Protein AF-A0AAJ5ZMV5-F1 (afdb_monomer_lite)

Radius of gyration: 18.49 Å; chains: 1; bounding box: 28×17×65 Å

Foldseek 3Di:
DLVVVLVVLVVVLVVLVVQLVVCVVVVPPVSNVVSVVVNVVSVVVSVVSVVVVVPPPPPPPPDPDDD

Structure (mmCIF, N/CA/C/O backbone):
data_AF-A0AAJ5ZMV5-F1
#
_entry.id   AF-A0AAJ5ZMV5-F1
#
loop_
_atom_site.group_PDB
_atom_site.id
_atom_site.type_symbol
_atom_site.label_atom_id
_atom_site.label_alt_id
_atom_site.label_comp_id
_atom_site.label_asym_id
_atom_site.label_entity_id
_atom_site.label_seq_id
_atom_site.pdbx_PDB_ins_code
_atom_site.Cartn_x
_atom_site.Cartn_y
_atom_site.Cartn_z
_atom_site.occupancy
_atom_site.B_iso_or_equiv
_atom_site.auth_seq_id
_atom_site.auth_comp_id
_atom_site.auth_asym_id
_atom_site.auth_atom_id
_atom_site.pdbx_PDB_model_num
ATOM 1 N N . MET A 1 1 ? 5.075 -11.692 -17.274 1.00 65.12 1 MET A N 1
ATOM 2 C CA . MET A 1 1 ? 5.696 -11.886 -15.942 1.00 65.12 1 MET A CA 1
ATOM 3 C C . MET A 1 1 ? 5.662 -10.595 -15.125 1.00 65.12 1 MET A C 1
ATOM 5 O O . MET A 1 1 ? 4.914 -10.548 -14.164 1.00 65.12 1 MET A O 1
ATOM 9 N N . ARG A 1 2 ? 6.355 -9.521 -15.534 1.00 70.62 2 ARG A N 1
ATOM 10 C CA . ARG A 1 2 ? 6.458 -8.273 -14.744 1.00 70.62 2 ARG A CA 1
ATOM 11 C C . ARG A 1 2 ? 5.180 -7.413 -14.692 1.00 70.62 2 ARG A C 1
ATOM 13 O O . ARG A 1 2 ? 4.846 -6.887 -13.643 1.00 70.62 2 ARG A O 1
ATOM 20 N N . GLU A 1 3 ? 4.398 -7.333 -15.769 1.00 76.38 3 GLU A N 1
ATOM 21 C CA . GLU A 1 3 ? 3.126 -6.577 -15.755 1.00 76.38 3 GLU A CA 1
ATOM 22 C C . GLU A 1 3 ? 2.043 -7.207 -14.866 1.00 76.38 3 GLU A C 1
ATOM 24 O O . GLU A 1 3 ? 1.212 -6.506 -14.294 1.00 76.38 3 GLU A O 1
ATOM 29 N N . ALA A 1 4 ? 2.028 -8.540 -14.753 1.00 84.25 4 ALA A N 1
ATOM 30 C CA . ALA A 1 4 ? 1.098 -9.239 -13.869 1.00 84.25 4 ALA A CA 1
ATOM 31 C C . ALA A 1 4 ? 1.421 -8.946 -12.397 1.00 84.25 4 ALA A C 1
ATOM 33 O O . ALA A 1 4 ? 0.511 -8.667 -11.623 1.00 84.25 4 ALA A O 1
ATOM 34 N N . GLU A 1 5 ? 2.709 -8.919 -12.049 1.00 82.94 5 GLU A N 1
ATOM 35 C CA . GLU A 1 5 ? 3.180 -8.527 -10.719 1.00 82.94 5 GLU A CA 1
ATOM 36 C C . GLU A 1 5 ? 2.864 -7.053 -10.413 1.00 82.94 5 GLU A C 1
ATOM 38 O O . GLU A 1 5 ? 2.400 -6.747 -9.319 1.00 82.94 5 GLU A O 1
ATOM 43 N N . A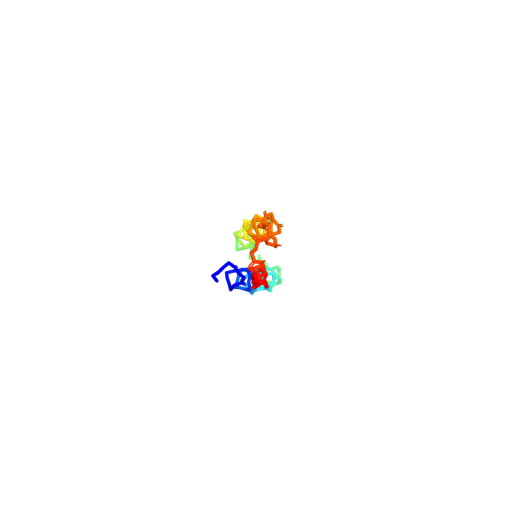LA A 1 6 ? 2.996 -6.150 -11.393 1.00 83.00 6 ALA A N 1
ATOM 44 C CA . ALA A 1 6 ? 2.604 -4.746 -11.238 1.00 83.00 6 ALA A CA 1
ATOM 45 C C . ALA A 1 6 ? 1.099 -4.591 -10.968 1.00 83.00 6 ALA A C 1
ATOM 47 O O . ALA A 1 6 ? 0.691 -3.832 -10.090 1.00 83.00 6 ALA A O 1
ATOM 48 N N . ARG A 1 7 ? 0.257 -5.335 -11.698 1.00 86.94 7 ARG A N 1
ATOM 49 C CA . ARG A 1 7 ? -1.200 -5.344 -11.478 1.00 86.94 7 ARG A CA 1
ATOM 50 C C . ARG A 1 7 ? -1.566 -5.858 -10.089 1.00 86.94 7 ARG A C 1
ATOM 52 O O . ARG A 1 7 ? -2.453 -5.295 -9.453 1.00 86.94 7 ARG A O 1
ATOM 59 N N . GLU A 1 8 ? -0.882 -6.896 -9.631 1.00 89.19 8 GLU A N 1
ATOM 60 C CA . GLU A 1 8 ? -1.107 -7.475 -8.311 1.00 89.19 8 GLU A CA 1
ATOM 61 C C . GLU A 1 8 ? -0.654 -6.526 -7.190 1.00 89.19 8 GLU A C 1
ATOM 63 O O . GLU A 1 8 ? -1.416 -6.259 -6.263 1.00 89.19 8 GLU A O 1
ATOM 68 N N . LEU A 1 9 ? 0.520 -5.900 -7.323 1.00 87.62 9 LEU A N 1
ATOM 69 C CA . LEU A 1 9 ? 0.986 -4.866 -6.392 1.00 87.62 9 LEU A CA 1
ATOM 70 C C . LEU A 1 9 ? 0.024 -3.677 -6.321 1.00 87.62 9 LEU A C 1
ATOM 72 O O . LEU A 1 9 ? -0.274 -3.203 -5.227 1.00 87.62 9 LEU A O 1
ATOM 76 N N . ARG A 1 10 ? -0.517 -3.223 -7.459 1.00 90.19 10 ARG A N 1
ATOM 77 C CA . ARG A 1 10 ? -1.539 -2.164 -7.485 1.00 90.19 10 ARG A CA 1
ATOM 78 C C . ARG A 1 10 ? -2.792 -2.565 -6.706 1.00 90.19 10 ARG A C 1
ATOM 80 O O . ARG A 1 10 ? -3.274 -1.764 -5.914 1.00 90.19 10 ARG A O 1
ATOM 87 N N . ARG A 1 11 ? -3.284 -3.803 -6.861 1.00 93.31 11 ARG A N 1
ATOM 88 C CA . ARG A 1 11 ? -4.417 -4.310 -6.063 1.00 93.31 11 ARG A CA 1
ATOM 89 C C . ARG A 1 11 ? -4.108 -4.328 -4.569 1.00 93.31 11 ARG A C 1
ATOM 91 O O . ARG A 1 11 ? -4.932 -3.879 -3.781 1.00 93.31 11 ARG A O 1
ATOM 98 N N . GLN A 1 12 ? -2.928 -4.812 -4.185 1.00 91.50 12 GLN A N 1
ATOM 99 C CA . GLN A 1 12 ? -2.512 -4.865 -2.781 1.00 91.50 12 GLN A CA 1
ATOM 100 C C . GLN A 1 12 ? -2.375 -3.464 -2.172 1.00 91.50 12 GLN A C 1
ATOM 102 O O . GLN A 1 12 ? -2.757 -3.262 -1.024 1.00 91.50 12 GLN A O 1
ATOM 107 N N . ILE A 1 13 ? -1.887 -2.485 -2.939 1.00 92.44 13 ILE A N 1
ATOM 108 C CA . ILE A 1 13 ? -1.847 -1.076 -2.527 1.00 92.44 13 ILE A CA 1
ATOM 109 C C . ILE A 1 13 ? -3.264 -0.542 -2.313 1.00 92.44 13 ILE A C 1
ATOM 111 O O . ILE A 1 13 ? -3.524 0.022 -1.257 1.00 92.44 13 ILE A O 1
ATOM 115 N N . THR A 1 14 ? -4.188 -0.766 -3.254 1.00 93.19 14 THR A N 1
ATOM 116 C CA . THR A 1 14 ? -5.588 -0.334 -3.103 1.00 93.19 14 THR A CA 1
ATOM 117 C C . THR A 1 14 ? -6.241 -0.948 -1.865 1.00 93.19 14 THR A C 1
ATOM 119 O O . THR A 1 14 ? -6.922 -0.242 -1.126 1.00 93.19 14 THR A O 1
ATOM 122 N N . GLN A 1 15 ? -6.006 -2.234 -1.595 1.00 92.06 15 GLN A N 1
ATOM 123 C CA . GLN A 1 15 ? -6.528 -2.879 -0.389 1.00 92.06 15 GLN A CA 1
ATOM 124 C C . GLN A 1 15 ? -5.934 -2.264 0.887 1.00 92.06 15 GLN A C 1
ATOM 126 O O . GLN A 1 15 ? -6.679 -1.926 1.798 1.00 92.06 15 GLN A O 1
ATOM 131 N N . LEU A 1 16 ? -4.617 -2.035 0.932 1.00 90.06 16 LEU A N 1
ATOM 132 C CA . LEU A 1 16 ? -3.959 -1.393 2.076 1.00 90.06 16 LEU A CA 1
ATOM 133 C C . LEU A 1 16 ? -4.437 0.050 2.303 1.00 90.06 16 LEU A C 1
ATOM 135 O O . LEU A 1 16 ? -4.469 0.506 3.442 1.00 90.06 16 LEU A O 1
ATOM 139 N N . GLU A 1 17 ? -4.808 0.781 1.249 1.00 91.50 17 GLU A N 1
ATOM 140 C CA . GLU A 1 17 ? -5.409 2.116 1.372 1.00 91.50 17 GLU A CA 1
ATOM 141 C C . GLU A 1 17 ? -6.808 2.055 1.996 1.00 91.50 17 GLU A C 1
ATOM 143 O O . GLU A 1 17 ? -7.120 2.875 2.860 1.00 91.50 17 GLU A O 1
ATOM 148 N N . LEU A 1 18 ? -7.625 1.066 1.619 1.00 92.25 18 LEU A N 1
ATOM 149 C CA . LEU A 1 18 ? -8.931 0.826 2.242 1.00 92.25 18 LEU A CA 1
ATOM 150 C C . LEU A 1 18 ? -8.783 0.409 3.709 1.00 92.25 18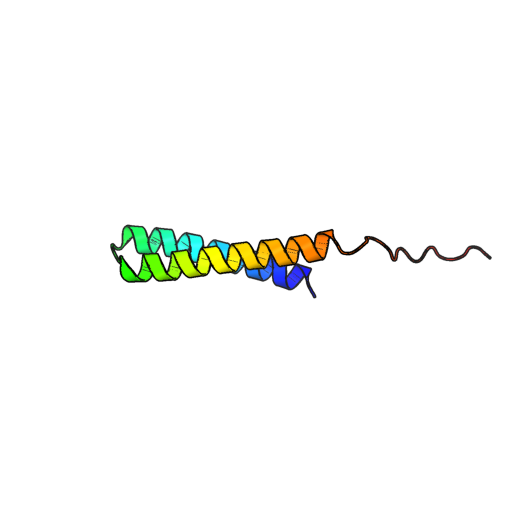 LEU A C 1
ATOM 152 O O . LEU A 1 18 ? -9.434 0.992 4.575 1.00 92.25 18 LEU A O 1
ATOM 156 N N . ASP A 1 19 ? -7.872 -0.520 3.999 1.00 89.00 19 ASP A N 1
ATOM 157 C CA . ASP A 1 19 ? -7.590 -0.974 5.362 1.00 89.00 19 ASP A CA 1
ATOM 158 C C . ASP A 1 19 ? -7.071 0.180 6.233 1.00 89.00 19 ASP A C 1
ATOM 160 O O . ASP A 1 19 ? -7.377 0.250 7.422 1.00 89.00 19 ASP A O 1
ATOM 164 N N . LEU A 1 20 ? -6.312 1.122 5.656 1.00 88.06 20 LEU A N 1
ATOM 165 C CA . LEU A 1 20 ? -5.841 2.313 6.363 1.00 88.06 20 LEU A CA 1
ATOM 166 C C . LEU A 1 20 ? -7.008 3.228 6.748 1.00 88.06 20 LEU A C 1
ATOM 168 O O . LEU A 1 20 ? -7.037 3.737 7.869 1.00 88.06 20 LEU A O 1
ATOM 172 N N . ILE A 1 21 ? -7.970 3.423 5.842 1.00 89.94 21 ILE A N 1
ATOM 173 C CA . ILE A 1 21 ? -9.188 4.202 6.103 1.00 89.94 21 ILE A CA 1
ATOM 174 C C . ILE A 1 21 ? -10.029 3.511 7.186 1.00 89.94 21 ILE A C 1
ATOM 176 O O . ILE A 1 21 ? -10.479 4.160 8.131 1.00 89.94 21 ILE A O 1
ATOM 180 N N . GLU A 1 22 ? -10.198 2.192 7.109 1.00 89.56 22 GLU A N 1
ATOM 181 C CA . GLU A 1 22 ? -10.937 1.415 8.109 1.00 89.56 22 GLU A CA 1
ATOM 182 C C . GLU A 1 22 ? -10.245 1.433 9.485 1.00 89.56 22 GLU A C 1
ATOM 184 O O . GLU A 1 22 ? -10.880 1.651 10.523 1.00 89.56 22 GLU A O 1
ATOM 189 N N . ALA A 1 23 ? -8.920 1.285 9.514 1.00 87.19 23 ALA A N 1
ATOM 190 C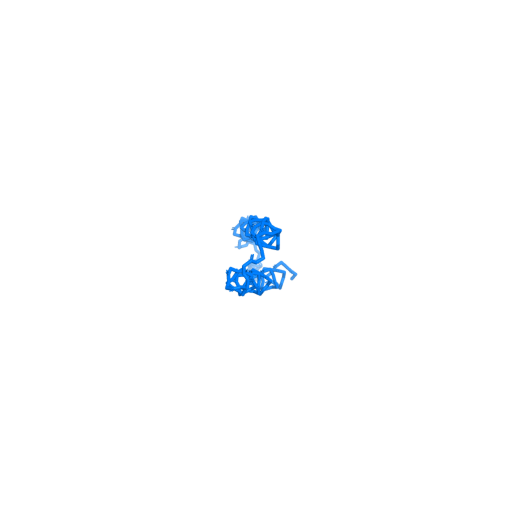 CA . ALA A 1 23 ? -8.118 1.376 10.731 1.00 87.19 23 ALA A CA 1
ATOM 191 C C . ALA A 1 23 ? -8.146 2.789 11.342 1.00 87.19 23 ALA A C 1
ATOM 193 O O . ALA A 1 23 ? -8.147 2.930 12.569 1.00 87.19 23 ALA A O 1
ATOM 194 N N . ALA A 1 24 ? -8.217 3.832 10.507 1.00 85.50 24 ALA A N 1
ATOM 195 C CA . ALA A 1 24 ? -8.363 5.218 10.950 1.00 85.50 24 ALA A CA 1
ATOM 196 C C . ALA A 1 24 ? -9.718 5.445 11.619 1.00 85.50 24 ALA A C 1
ATOM 198 O O . ALA A 1 24 ? -9.785 6.054 12.687 1.00 85.50 24 ALA A O 1
ATOM 199 N N . ASN A 1 25 ? -10.776 4.885 11.033 1.00 86.00 25 ASN A N 1
ATOM 200 C CA . ASN A 1 25 ? -12.137 4.990 11.548 1.00 86.00 25 ASN A CA 1
ATOM 201 C C . ASN A 1 25 ? -12.365 4.158 12.821 1.00 86.00 25 ASN A C 1
ATOM 203 O O . ASN A 1 25 ? -13.159 4.545 13.672 1.00 86.00 25 ASN A O 1
ATOM 207 N N . SER A 1 26 ? -11.656 3.039 12.984 1.00 84.19 26 SER A N 1
ATOM 208 C CA . SER A 1 26 ? -11.769 2.160 14.162 1.00 84.19 26 SER A CA 1
ATOM 209 C C . SER A 1 26 ? -10.879 2.568 15.349 1.00 84.19 26 SER A C 1
ATOM 211 O O . SER A 1 26 ? -10.937 1.940 16.405 1.00 84.19 26 SER A O 1
ATOM 213 N N . GLY A 1 27 ? -10.059 3.620 15.216 1.00 76.94 27 GLY A N 1
ATOM 214 C CA . GLY A 1 27 ? -9.228 4.158 16.305 1.00 76.94 27 GLY A CA 1
ATOM 215 C C . GLY A 1 27 ? -8.008 3.302 16.684 1.00 76.94 27 GLY A C 1
ATOM 216 O O . GLY A 1 27 ? -7.336 3.575 17.684 1.00 76.94 27 GLY A O 1
ATOM 217 N N . GLY A 1 28 ? -7.679 2.279 15.891 1.00 76.75 28 GLY A N 1
ATOM 218 C CA . GLY A 1 28 ? -6.574 1.353 16.141 1.00 76.75 28 GLY A CA 1
ATOM 219 C C . GLY A 1 28 ? -5.202 1.923 15.766 1.00 76.75 28 GLY A C 1
ATOM 220 O O . GLY A 1 28 ? -4.642 1.553 14.736 1.00 76.75 28 GLY A O 1
ATOM 221 N N . LYS A 1 29 ? -4.616 2.776 16.622 1.00 73.38 29 LYS A N 1
ATOM 222 C CA . LYS A 1 29 ? -3.311 3.441 16.381 1.00 73.38 29 LYS A CA 1
ATOM 223 C C . LYS A 1 29 ? -2.150 2.495 16.023 1.00 73.38 29 LYS A C 1
ATOM 225 O O . LYS A 1 29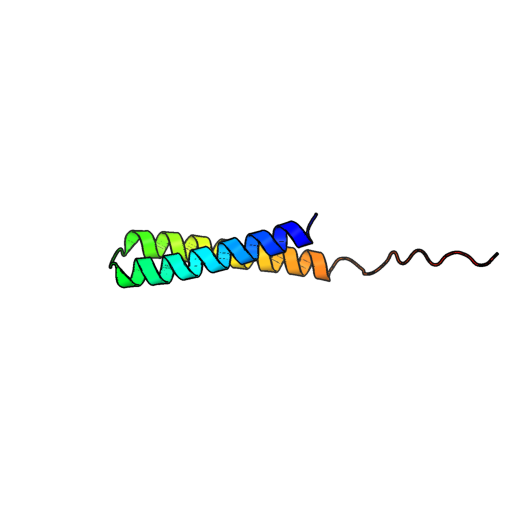 ? -1.300 2.879 15.227 1.00 73.38 29 LYS A O 1
ATOM 230 N N . GLY A 1 30 ? -2.116 1.278 16.576 1.00 79.31 30 GLY A N 1
ATOM 231 C CA . GLY A 1 30 ? -1.095 0.271 16.242 1.00 79.31 30 GLY A CA 1
ATOM 232 C C . GLY A 1 30 ? -1.236 -0.256 14.811 1.00 79.31 30 GLY A C 1
ATOM 233 O O . GLY A 1 30 ? -0.310 -0.139 14.016 1.00 79.31 30 GLY A O 1
ATOM 234 N N . LYS A 1 31 ? -2.443 -0.713 14.445 1.00 78.75 31 LYS A N 1
ATOM 235 C CA . LYS A 1 31 ? -2.754 -1.197 13.088 1.00 78.75 31 LYS A CA 1
ATOM 236 C C . LYS A 1 31 ? -2.515 -0.131 12.020 1.00 78.75 31 LYS A C 1
ATOM 238 O O . LYS A 1 31 ? -2.011 -0.449 10.951 1.00 78.75 31 LYS A O 1
ATOM 243 N N . LEU A 1 32 ? -2.822 1.132 12.316 1.00 86.44 32 LEU A N 1
ATOM 244 C CA . LEU A 1 32 ? -2.547 2.252 11.413 1.00 86.44 32 LEU A CA 1
ATOM 245 C C . LEU A 1 32 ? -1.069 2.364 11.041 1.00 86.44 32 LEU A C 1
ATOM 247 O O . LEU A 1 32 ? -0.743 2.584 9.876 1.00 86.44 32 LEU A O 1
ATOM 251 N N . HIS A 1 33 ? -0.179 2.222 12.022 1.00 87.19 33 HIS A N 1
ATOM 252 C CA . HIS A 1 33 ? 1.253 2.337 11.787 1.00 87.19 33 HIS A CA 1
ATOM 253 C C . HIS A 1 33 ? 1.772 1.186 10.914 1.00 87.19 33 HIS A C 1
ATOM 255 O O . HIS A 1 33 ? 2.498 1.435 9.951 1.00 87.19 33 HIS A O 1
ATOM 261 N N . ASP A 1 34 ? 1.339 -0.047 11.189 1.00 88.00 34 ASP A N 1
ATOM 262 C CA . ASP A 1 34 ? 1.715 -1.232 10.407 1.00 88.00 34 ASP A CA 1
ATOM 263 C C . ASP A 1 34 ? 1.181 -1.183 8.967 1.00 88.00 34 ASP A C 1
ATOM 265 O O . ASP A 1 34 ? 1.917 -1.470 8.014 1.00 88.00 34 ASP A O 1
ATOM 269 N N . ILE A 1 35 ? -0.073 -0.754 8.784 1.00 87.88 35 ILE A N 1
ATOM 270 C CA . ILE A 1 35 ? -0.686 -0.590 7.459 1.00 87.88 35 ILE A CA 1
ATOM 271 C C . ILE A 1 35 ? 0.020 0.531 6.688 1.00 87.88 35 ILE A C 1
ATOM 273 O O . ILE A 1 35 ? 0.396 0.340 5.533 1.00 87.88 35 ILE A O 1
ATOM 277 N N . ALA A 1 36 ? 0.290 1.677 7.321 1.00 89.50 36 ALA A N 1
ATOM 278 C CA . ALA A 1 36 ? 0.996 2.787 6.682 1.00 89.50 36 ALA A CA 1
ATOM 279 C C . ALA A 1 36 ? 2.451 2.436 6.321 1.00 89.50 36 ALA A C 1
ATOM 281 O O . ALA A 1 36 ? 2.965 2.885 5.292 1.00 89.50 36 ALA A O 1
ATOM 282 N N . HIS A 1 37 ? 3.136 1.643 7.150 1.00 92.00 37 HIS A N 1
ATOM 283 C CA . HIS A 1 37 ? 4.467 1.128 6.838 1.00 92.00 37 HIS A CA 1
ATOM 284 C C . HIS A 1 37 ? 4.425 0.187 5.625 1.00 92.00 37 HIS A C 1
ATOM 286 O O . HIS A 1 37 ? 5.164 0.393 4.659 1.00 92.00 37 HIS A O 1
ATOM 292 N N . SER A 1 38 ? 3.503 -0.779 5.630 1.00 90.19 38 SER A N 1
ATOM 293 C CA . SER A 1 38 ? 3.312 -1.728 4.526 1.00 90.19 38 SER A CA 1
ATOM 294 C C . SER A 1 38 ? 2.937 -1.024 3.220 1.00 90.19 38 SER A C 1
ATOM 296 O O . SER A 1 38 ? 3.484 -1.342 2.165 1.00 90.19 38 SER A O 1
ATOM 298 N N . LEU A 1 39 ? 2.077 -0.004 3.286 1.00 91.44 39 LEU A N 1
ATOM 299 C CA . LEU A 1 39 ? 1.666 0.791 2.133 1.00 91.44 39 LEU A CA 1
ATOM 300 C C . LEU A 1 39 ? 2.852 1.522 1.490 1.00 91.44 39 LEU A C 1
ATOM 302 O O . LEU A 1 39 ? 3.005 1.496 0.269 1.00 91.44 39 LEU A O 1
ATOM 306 N N . ARG A 1 40 ? 3.716 2.150 2.297 1.00 92.94 40 ARG A N 1
ATOM 307 C CA . ARG A 1 40 ? 4.918 2.836 1.794 1.00 92.94 40 ARG A CA 1
ATOM 308 C C . ARG A 1 40 ? 5.882 1.872 1.113 1.00 92.94 40 ARG A C 1
ATOM 310 O O . ARG A 1 40 ? 6.377 2.176 0.029 1.00 92.94 40 ARG A O 1
ATOM 317 N N . TRP A 1 41 ? 6.107 0.706 1.714 1.00 92.88 41 TRP A N 1
ATOM 318 C CA . TRP A 1 41 ? 6.976 -0.317 1.138 1.00 92.88 41 TRP A CA 1
ATOM 319 C C . TRP A 1 41 ? 6.437 -0.849 -0.197 1.00 92.88 41 TRP A C 1
ATOM 321 O O . TRP A 1 41 ? 7.173 -0.907 -1.182 1.00 92.88 41 TRP A O 1
ATOM 331 N N . GLN A 1 42 ? 5.139 -1.158 -0.266 1.00 89.81 42 GLN A N 1
ATOM 332 C CA . GLN A 1 42 ? 4.498 -1.654 -1.488 1.00 89.81 42 GLN A CA 1
ATOM 333 C C . GLN A 1 42 ? 4.507 -0.609 -2.610 1.00 89.81 42 GLN A C 1
ATOM 335 O O . GLN A 1 42 ? 4.784 -0.959 -3.756 1.00 89.81 42 GLN A O 1
ATOM 340 N N . LYS A 1 43 ? 4.279 0.674 -2.291 1.00 90.44 43 LYS A N 1
ATOM 341 C CA . LYS A 1 43 ? 4.376 1.778 -3.263 1.00 90.44 43 LYS A CA 1
ATOM 342 C C . LYS A 1 43 ? 5.786 1.907 -3.841 1.00 90.44 43 LYS A C 1
ATOM 344 O O . LYS A 1 43 ? 5.931 1.936 -5.058 1.00 90.44 43 LYS A O 1
ATOM 349 N N . ALA A 1 44 ? 6.819 1.890 -2.996 1.00 91.00 44 ALA A N 1
ATOM 350 C CA . ALA A 1 44 ? 8.209 1.942 -3.455 1.00 91.00 44 ALA A CA 1
ATOM 351 C C . ALA A 1 44 ? 8.591 0.720 -4.311 1.00 91.00 44 ALA A C 1
ATOM 353 O O . ALA A 1 44 ? 9.304 0.838 -5.308 1.00 91.00 44 ALA A O 1
ATOM 354 N N . ARG A 1 45 ? 8.094 -0.469 -3.948 1.00 89.62 45 ARG A N 1
ATOM 355 C CA . ARG A 1 45 ? 8.316 -1.697 -4.719 1.00 89.62 45 ARG A CA 1
ATOM 356 C C . ARG A 1 45 ? 7.623 -1.653 -6.082 1.00 89.62 45 ARG A C 1
ATOM 358 O O . ARG A 1 45 ? 8.224 -2.081 -7.066 1.00 89.62 45 ARG A O 1
ATOM 365 N N . LEU A 1 46 ? 6.398 -1.127 -6.150 1.00 89.38 46 LEU A N 1
ATOM 366 C CA . LEU A 1 46 ? 5.692 -0.916 -7.413 1.00 89.38 46 LEU A CA 1
ATOM 367 C C . LEU A 1 46 ? 6.444 0.080 -8.301 1.00 89.38 46 LEU A C 1
ATOM 369 O O . LEU A 1 46 ? 6.693 -0.240 -9.456 1.00 89.38 46 LEU A O 1
ATOM 373 N N . GLU A 1 47 ? 6.878 1.217 -7.756 1.00 88.94 47 GLU A N 1
ATOM 374 C CA . GLU A 1 47 ? 7.639 2.232 -8.498 1.00 88.94 47 GLU A CA 1
ATOM 375 C C . GLU A 1 47 ? 8.921 1.645 -9.105 1.00 88.94 47 GLU A C 1
ATOM 377 O O . GLU A 1 47 ? 9.205 1.840 -10.283 1.00 88.94 47 GLU A O 1
ATOM 382 N N . ARG A 1 48 ? 9.660 0.830 -8.343 1.00 88.12 48 ARG A N 1
ATOM 383 C CA . ARG A 1 48 ? 10.850 0.116 -8.838 1.00 88.12 48 ARG A CA 1
ATOM 384 C C . ARG A 1 48 ? 10.525 -0.863 -9.960 1.00 88.12 48 ARG A C 1
ATOM 386 O O . ARG A 1 48 ? 11.293 -0.990 -10.915 1.00 88.12 48 ARG A O 1
ATOM 393 N N . LEU A 1 49 ? 9.410 -1.578 -9.841 1.00 85.69 49 LEU A N 1
ATOM 394 C CA . LEU A 1 49 ? 8.960 -2.526 -10.853 1.00 85.69 49 LEU A CA 1
ATOM 395 C C . LEU A 1 49 ? 8.530 -1.803 -12.138 1.00 85.69 49 LEU A C 1
ATOM 397 O O . LEU A 1 49 ? 8.849 -2.261 -13.233 1.00 85.69 49 LEU A O 1
ATOM 401 N N . GLU A 1 50 ? 7.848 -0.668 -12.003 1.00 85.69 50 GLU A N 1
ATOM 402 C CA . GLU A 1 50 ? 7.433 0.200 -13.105 1.00 85.69 50 GLU A CA 1
ATOM 403 C C . GLU A 1 50 ? 8.636 0.867 -13.779 1.00 85.69 50 GLU A C 1
ATOM 405 O O . GLU A 1 50 ? 8.716 0.857 -15.004 1.00 85.69 50 GLU A O 1
ATOM 410 N N . GLU A 1 51 ? 9.622 1.334 -13.012 1.00 85.38 51 GLU A N 1
ATOM 411 C CA . GLU A 1 51 ? 10.901 1.836 -13.525 1.00 85.38 51 GLU A CA 1
ATOM 412 C C . GLU A 1 51 ? 11.653 0.736 -14.287 1.00 85.38 51 GLU A C 1
ATOM 414 O O . GLU A 1 51 ? 12.127 0.964 -15.395 1.00 85.38 51 GLU A O 1
ATOM 419 N N . CYS A 1 52 ? 11.691 -0.496 -13.768 1.00 82.12 52 CYS A N 1
ATOM 420 C CA . CYS A 1 52 ? 12.277 -1.648 -14.464 1.00 82.12 52 CYS A CA 1
ATOM 421 C C . CYS A 1 52 ? 11.505 -2.056 -15.731 1.00 82.12 52 CYS A C 1
ATOM 423 O O . CYS A 1 52 ? 12.103 -2.591 -16.666 1.00 82.12 52 CYS A O 1
ATOM 425 N N . LEU A 1 53 ? 10.183 -1.871 -15.760 1.00 79.69 53 LEU A N 1
ATOM 426 C CA . LEU A 1 53 ? 9.356 -2.087 -16.949 1.00 79.69 53 LEU A CA 1
ATOM 427 C C . LEU A 1 53 ? 9.600 -0.992 -17.995 1.00 79.69 53 LEU A C 1
ATOM 429 O O . LEU A 1 53 ? 9.717 -1.312 -19.173 1.00 79.69 53 LEU A O 1
ATOM 433 N N . ALA A 1 54 ? 9.725 0.265 -17.568 1.00 80.06 54 ALA A N 1
ATOM 434 C CA . ALA A 1 54 ? 9.989 1.416 -18.429 1.00 80.06 54 ALA A CA 1
ATOM 435 C C . ALA A 1 54 ? 11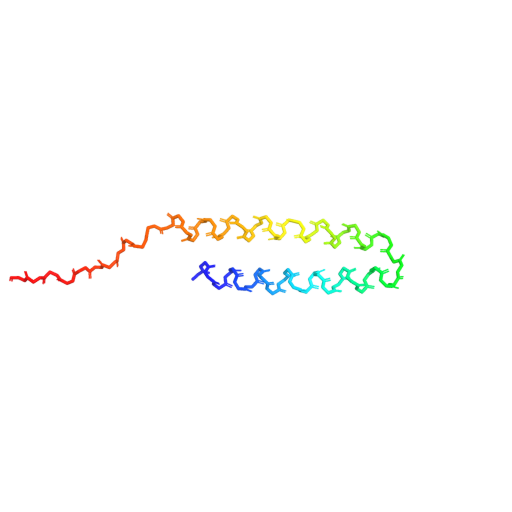.432 1.441 -18.963 1.00 80.06 54 ALA A C 1
ATOM 437 O O . ALA A 1 54 ? 11.665 1.847 -20.099 1.00 80.06 54 ALA A O 1
ATOM 438 N N . ALA A 1 55 ? 12.395 0.976 -18.164 1.00 77.81 55 ALA A N 1
ATOM 439 C CA . ALA A 1 55 ? 13.801 0.853 -18.537 1.00 77.81 55 ALA A CA 1
ATOM 440 C C . ALA A 1 55 ? 14.088 -0.381 -19.408 1.00 77.81 55 ALA A C 1
ATOM 442 O O . ALA A 1 55 ? 15.184 -0.490 -19.962 1.00 77.81 55 ALA A O 1
ATOM 443 N N . MET A 1 56 ? 13.137 -1.316 -19.557 1.00 69.50 56 MET A N 1
ATOM 444 C CA . MET A 1 56 ? 13.269 -2.335 -20.595 1.00 69.50 56 MET A CA 1
ATOM 445 C C . MET A 1 56 ? 13.147 -1.649 -21.958 1.00 69.50 56 MET A C 1
ATOM 447 O O . MET A 1 56 ? 12.118 -1.030 -22.234 1.00 69.50 56 MET A O 1
ATOM 451 N N . PRO A 1 57 ? 14.157 -1.758 -22.841 1.00 56.53 57 PRO A N 1
ATOM 452 C CA . PRO A 1 57 ? 14.024 -1.216 -24.177 1.00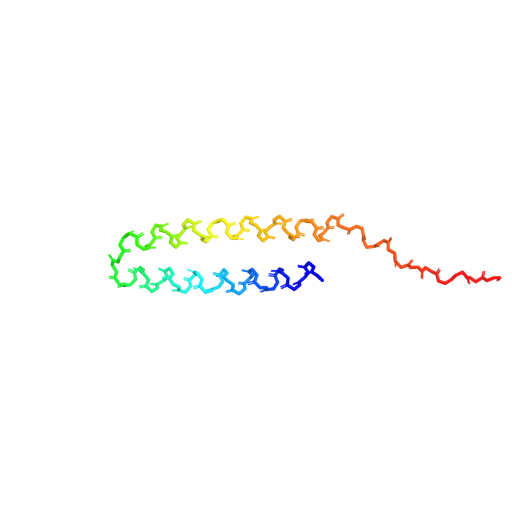 56.53 57 PRO A CA 1
ATOM 453 C C . PRO A 1 57 ? 12.856 -1.937 -24.850 1.00 56.53 57 PRO A C 1
ATOM 455 O O . PRO A 1 57 ? 12.820 -3.171 -24.893 1.00 56.53 57 PRO A O 1
ATOM 458 N N . ALA A 1 58 ? 11.907 -1.176 -25.397 1.00 59.19 58 ALA A N 1
ATOM 459 C CA . ALA A 1 58 ? 10.949 -1.664 -26.385 1.00 59.19 58 ALA A CA 1
ATOM 460 C C . ALA A 1 58 ? 11.733 -2.057 -27.652 1.00 59.19 58 ALA A C 1
ATOM 462 O O . ALA A 1 58 ? 11.775 -1.340 -28.643 1.00 59.19 58 ALA A O 1
ATOM 463 N N . GLY A 1 59 ? 12.489 -3.148 -27.565 1.00 57.31 59 GLY A N 1
ATOM 464 C CA . GLY A 1 59 ? 13.680 -3.372 -28.375 1.00 57.31 59 GLY A CA 1
ATOM 465 C C . GLY A 1 59 ? 13.892 -4.839 -28.693 1.00 57.31 59 GLY A C 1
ATOM 466 O O . GLY A 1 59 ? 15.015 -5.328 -28.682 1.00 57.31 59 GLY A O 1
ATOM 467 N N . LYS A 1 60 ? 12.805 -5.547 -28.992 1.00 51.34 60 LYS A N 1
ATOM 468 C CA . LYS A 1 60 ? 12.845 -6.632 -29.971 1.00 51.34 60 LYS A CA 1
ATOM 469 C C . LYS A 1 60 ? 11.494 -6.740 -30.674 1.00 51.34 60 LYS A C 1
ATOM 471 O O . LYS A 1 60 ? 10.859 -7.787 -30.687 1.00 51.34 60 LYS A O 1
ATOM 476 N N . THR A 1 61 ? 11.072 -5.660 -31.328 1.00 51.16 61 THR A N 1
ATOM 477 C CA . THR A 1 61 ? 10.448 -5.837 -32.640 1.00 51.16 61 THR A CA 1
ATOM 478 C C . THR A 1 61 ? 11.518 -6.477 -33.515 1.00 51.16 61 THR A C 1
ATOM 480 O O . THR A 1 61 ? 12.393 -5.811 -34.063 1.00 51.16 61 THR A O 1
ATOM 483 N N . ILE A 1 62 ? 11.516 -7.809 -33.553 1.00 56.59 62 ILE A N 1
ATOM 484 C CA . ILE A 1 62 ? 12.210 -8.570 -34.581 1.00 56.59 62 ILE A CA 1
ATOM 485 C C . ILE A 1 62 ? 11.565 -8.085 -35.879 1.00 56.59 62 ILE A C 1
ATOM 487 O O . ILE A 1 62 ? 10.447 -8.480 -36.199 1.00 56.59 62 ILE A O 1
ATOM 491 N N . ARG A 1 63 ? 12.194 -7.127 -36.565 1.00 56.97 63 ARG A N 1
ATOM 492 C CA . ARG A 1 63 ? 11.839 -6.842 -37.952 1.00 56.97 63 ARG A CA 1
ATOM 493 C C . ARG A 1 63 ? 12.004 -8.172 -38.694 1.00 56.97 63 ARG A C 1
ATOM 495 O O . ARG A 1 63 ? 13.089 -8.745 -38.585 1.00 56.97 63 ARG A O 1
ATOM 502 N N . PRO A 1 64 ? 10.974 -8.700 -39.375 1.00 53.59 64 PRO A N 1
ATOM 503 C CA . PRO A 1 64 ? 11.217 -9.769 -40.321 1.00 53.59 64 PRO A CA 1
ATOM 504 C C . PRO A 1 64 ? 12.131 -9.187 -41.400 1.00 53.59 64 PRO A C 1
ATOM 506 O O . PRO A 1 64 ? 11.835 -8.147 -41.989 1.00 53.59 64 PRO A O 1
ATOM 509 N N . ASP A 1 65 ? 13.289 -9.814 -41.542 1.00 54.75 65 ASP A N 1
ATOM 510 C CA . ASP A 1 65 ? 14.253 -9.597 -42.612 1.00 54.75 65 ASP A CA 1
ATOM 511 C C . ASP A 1 65 ? 13.526 -9.723 -43.965 1.00 54.75 65 ASP A C 1
ATOM 513 O O . ASP A 1 65 ? 12.912 -10.768 -44.210 1.00 54.75 65 ASP A O 1
ATOM 517 N N . PRO A 1 66 ? 13.484 -8.684 -44.821 1.00 63.91 66 PRO A N 1
ATOM 518 C CA . PRO A 1 66 ? 13.141 -8.886 -46.213 1.00 63.91 66 PRO A CA 1
ATOM 519 C C . PRO A 1 66 ? 14.430 -9.313 -46.920 1.00 63.91 66 PRO A C 1
ATOM 521 O O . PRO A 1 66 ? 15.382 -8.534 -46.987 1.00 63.91 66 PRO A O 1
ATOM 524 N N . GLY A 1 67 ? 14.448 -10.568 -47.369 1.00 57.25 67 GLY A N 1
ATOM 525 C CA . GLY A 1 67 ? 15.531 -11.121 -48.182 1.00 57.25 67 GLY A CA 1
ATOM 526 C C . GLY A 1 67 ? 15.708 -10.443 -49.535 1.00 57.25 67 GLY A C 1
ATOM 527 O O . GLY A 1 67 ? 14.893 -9.562 -49.897 1.00 57.25 67 GLY A O 1
#

pLDDT: mean 81.01, std 12.53, range [51.16, 93.31]

Secondary structure (DSSP, 8-state):
-HHHHHHHHHHHHHHHHHHHHHHHHTT-HHHHHHHHHHHHHHHHHHHHHHHHHHSS-S----PPP--

Sequence (67 aa):
MREAEARELRRQITQLELDLIEAANSGGKGKLHDIAHSLRWQKARLERLEECLAAMPAGKTIRPDPG